Protein AF-A0A932QAK5-F1 (afdb_monomer)

Structure (mmCIF, N/CA/C/O backbone):
data_AF-A0A932QAK5-F1
#
_entry.id   AF-A0A932QAK5-F1
#
loop_
_atom_site.group_PDB
_atom_site.id
_atom_site.type_symbol
_atom_site.label_atom_id
_atom_site.label_alt_id
_atom_site.label_comp_id
_atom_site.label_asym_id
_atom_site.label_entity_id
_atom_site.label_seq_id
_atom_site.pdbx_PDB_ins_code
_atom_site.Cartn_x
_atom_site.Cartn_y
_atom_site.Cartn_z
_atom_site.occupancy
_atom_site.B_iso_or_equiv
_atom_site.auth_seq_id
_atom_site.auth_comp_id
_atom_site.auth_asym_id
_atom_site.auth_atom_id
_atom_site.pdbx_PDB_model_num
ATOM 1 N N . MET A 1 1 ? -7.763 -14.475 -1.366 1.00 47.03 1 MET A N 1
ATOM 2 C CA . MET A 1 1 ? -6.414 -13.923 -1.104 1.00 47.03 1 MET A CA 1
ATOM 3 C C . MET A 1 1 ? -5.838 -13.114 -2.275 1.00 47.03 1 MET A C 1
ATOM 5 O O . MET A 1 1 ? -4.955 -12.316 -2.024 1.00 47.03 1 MET A O 1
ATOM 9 N N . ALA A 1 2 ? -6.369 -13.205 -3.506 1.00 61.34 2 ALA A N 1
ATOM 10 C CA . ALA A 1 2 ? -5.840 -12.476 -4.673 1.00 61.34 2 ALA A CA 1
ATOM 11 C C . ALA A 1 2 ? 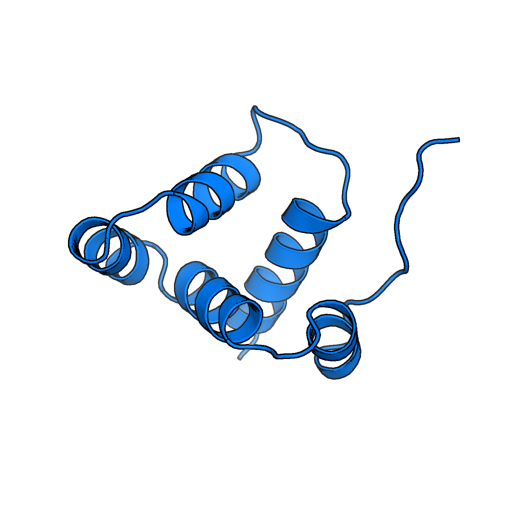-5.984 -10.932 -4.655 1.00 61.34 2 ALA A C 1
ATOM 13 O O . ALA A 1 2 ? -5.295 -10.267 -5.414 1.00 61.34 2 ALA A O 1
ATOM 14 N N . ARG A 1 3 ? -6.860 -10.349 -3.817 1.00 83.44 3 ARG A N 1
ATOM 15 C CA . ARG A 1 3 ? -7.139 -8.896 -3.837 1.00 83.44 3 ARG A CA 1
ATOM 16 C C . ARG A 1 3 ? -6.122 -8.043 -3.070 1.00 83.44 3 ARG A C 1
ATOM 18 O O . ARG A 1 3 ? -5.801 -6.951 -3.515 1.00 83.44 3 ARG A O 1
ATOM 25 N N . LEU A 1 4 ? -5.574 -8.554 -1.962 1.00 89.00 4 LEU A N 1
ATOM 26 C CA . LEU A 1 4 ? -4.572 -7.823 -1.177 1.00 89.00 4 LEU A CA 1
ATOM 27 C C . LEU A 1 4 ? -3.229 -7.736 -1.913 1.00 89.00 4 LEU A C 1
ATOM 29 O O . LEU A 1 4 ? -2.626 -6.673 -1.951 1.00 89.00 4 LEU A O 1
ATOM 33 N N . GLU A 1 5 ? -2.781 -8.831 -2.529 1.00 89.38 5 GLU A N 1
ATOM 34 C CA . GLU A 1 5 ? -1.537 -8.842 -3.312 1.00 89.38 5 GLU A CA 1
ATOM 35 C C . GLU A 1 5 ? -1.626 -7.909 -4.535 1.00 89.38 5 GLU A C 1
ATOM 37 O O . GLU A 1 5 ? -0.665 -7.212 -4.856 1.00 89.38 5 GLU A O 1
ATOM 42 N N . ASP A 1 6 ? -2.802 -7.812 -5.169 1.00 91.75 6 ASP A N 1
ATOM 43 C CA . ASP A 1 6 ? -3.066 -6.829 -6.229 1.00 91.75 6 ASP A CA 1
ATOM 44 C C . ASP A 1 6 ? -2.964 -5.383 -5.707 1.00 91.75 6 ASP A C 1
ATOM 46 O O . ASP A 1 6 ? -2.271 -4.552 -6.298 1.00 91.75 6 ASP A O 1
ATOM 50 N N . ALA A 1 7 ? -3.565 -5.098 -4.546 1.00 93.62 7 ALA A N 1
ATOM 51 C CA . ALA A 1 7 ? -3.458 -3.800 -3.881 1.00 93.62 7 ALA A CA 1
ATOM 52 C C . ALA A 1 7 ? -2.010 -3.449 -3.489 1.00 93.62 7 ALA A C 1
ATOM 54 O O . ALA A 1 7 ? -1.594 -2.300 -3.633 1.00 93.62 7 ALA A O 1
ATOM 55 N N . ILE A 1 8 ? -1.211 -4.427 -3.055 1.00 94.06 8 ILE A N 1
ATOM 56 C CA . ILE A 1 8 ? 0.218 -4.248 -2.755 1.00 94.06 8 ILE A CA 1
ATOM 57 C C . ILE A 1 8 ? 1.020 -3.973 -4.037 1.00 94.06 8 ILE A C 1
ATOM 59 O O . ILE A 1 8 ? 1.892 -3.102 -4.048 1.00 94.06 8 ILE A O 1
ATOM 63 N N . GLY A 1 9 ? 0.698 -4.649 -5.143 1.00 92.44 9 GLY A N 1
ATOM 64 C CA . GLY A 1 9 ? 1.290 -4.371 -6.453 1.00 92.44 9 GLY A CA 1
ATOM 65 C C . GLY A 1 9 ? 0.982 -2.955 -6.951 1.00 92.44 9 GLY A C 1
ATOM 66 O O . GLY A 1 9 ? 1.879 -2.252 -7.424 1.00 92.44 9 GLY A O 1
ATOM 67 N N . LYS A 1 10 ? -0.265 -2.506 -6.789 1.00 92.50 10 LYS A N 1
ATOM 68 C CA . LYS A 1 10 ? -0.693 -1.129 -7.069 1.00 92.50 10 LYS A CA 1
ATOM 69 C C . LYS A 1 10 ? 0.010 -0.104 -6.176 1.00 92.50 10 LYS A C 1
ATOM 71 O O . LYS A 1 10 ? 0.487 0.910 -6.679 1.00 92.50 10 LYS A O 1
ATOM 76 N N . LEU A 1 11 ? 0.143 -0.390 -4.880 1.00 93.94 11 LEU A N 1
ATOM 77 C CA . LEU A 1 11 ? 0.882 0.448 -3.934 1.00 93.94 11 LEU A CA 1
ATOM 78 C C . LEU A 1 11 ? 2.358 0.585 -4.338 1.00 93.94 11 LEU A C 1
ATOM 80 O O . LEU A 1 11 ? 2.916 1.681 -4.297 1.00 93.94 11 LEU A O 1
ATOM 84 N N . TYR A 1 12 ? 2.982 -0.502 -4.802 1.00 92.62 12 TYR A N 1
ATOM 85 C CA . TYR A 1 12 ? 4.335 -0.457 -5.356 1.00 92.62 12 TYR A CA 1
ATOM 86 C C . TYR A 1 12 ? 4.416 0.454 -6.595 1.00 92.62 12 TYR A C 1
ATOM 88 O O . TYR A 1 12 ? 5.359 1.237 -6.707 1.00 92.62 12 TYR A O 1
ATOM 96 N N . GLN A 1 13 ? 3.431 0.407 -7.504 1.00 90.56 13 GLN A N 1
ATOM 97 C CA . GLN A 1 13 ? 3.382 1.327 -8.651 1.00 90.56 13 GLN A CA 1
ATOM 98 C C . GLN A 1 13 ? 3.185 2.786 -8.219 1.00 90.56 13 GLN A C 1
ATOM 100 O O . GLN A 1 13 ? 3.812 3.670 -8.794 1.00 90.56 13 GLN A O 1
ATOM 105 N N . TRP A 1 14 ? 2.374 3.055 -7.196 1.00 91.38 14 TRP A N 1
ATOM 106 C CA . TRP A 1 14 ? 2.218 4.407 -6.652 1.00 91.38 14 TRP A CA 1
ATOM 107 C C . TRP A 1 14 ? 3.538 4.952 -6.077 1.00 91.38 14 TRP A C 1
ATOM 109 O O . TRP A 1 14 ? 3.904 6.098 -6.343 1.00 91.38 14 TRP A O 1
ATOM 119 N N . GLN A 1 15 ? 4.292 4.114 -5.359 1.00 90.62 15 GLN A N 1
ATOM 120 C CA . GLN A 1 15 ? 5.536 4.522 -4.706 1.00 90.62 15 GLN A CA 1
ATOM 121 C C . GLN A 1 15 ? 6.732 4.628 -5.672 1.00 90.62 15 GLN A C 1
ATOM 123 O O . GLN A 1 15 ? 7.523 5.567 -5.570 1.00 90.62 15 GLN A O 1
ATOM 128 N N . TYR A 1 16 ? 6.884 3.667 -6.592 1.00 88.06 16 TYR A N 1
ATOM 129 C CA . TYR A 1 16 ? 8.087 3.498 -7.427 1.00 88.06 16 TYR A CA 1
ATOM 130 C C . TYR A 1 16 ? 7.819 3.448 -8.937 1.00 88.06 16 TYR A C 1
ATOM 132 O O . TYR A 1 16 ? 8.761 3.325 -9.722 1.00 88.06 16 TYR A O 1
ATOM 140 N N . GLY A 1 17 ? 6.556 3.476 -9.355 1.00 83.19 17 GLY A N 1
ATOM 141 C CA . GLY A 1 17 ? 6.155 3.484 -10.757 1.00 83.19 17 GLY A CA 1
ATOM 142 C C . GLY A 1 17 ? 6.095 4.890 -11.355 1.00 83.19 17 GLY A C 1
ATOM 143 O O . GLY A 1 17 ? 6.479 5.890 -10.745 1.00 83.19 17 GLY A O 1
ATOM 144 N N . ILE A 1 18 ? 5.607 4.965 -12.595 1.00 79.25 18 ILE A N 1
ATOM 145 C CA . ILE A 1 18 ? 5.374 6.245 -13.266 1.00 79.25 18 ILE A CA 1
ATOM 146 C C . ILE A 1 18 ? 4.140 6.884 -12.635 1.00 79.25 18 ILE A C 1
ATOM 148 O O . ILE A 1 18 ? 3.063 6.296 -12.634 1.00 79.25 18 ILE A O 1
ATOM 152 N N . ARG A 1 19 ? 4.310 8.100 -12.116 1.00 78.44 19 ARG A N 1
ATOM 153 C CA . ARG A 1 19 ? 3.219 8.874 -11.526 1.00 78.44 19 ARG A CA 1
ATOM 154 C C . ARG A 1 19 ? 2.310 9.394 -12.634 1.00 78.44 19 ARG A C 1
ATOM 156 O O . ARG A 1 19 ? 2.710 10.298 -13.367 1.00 78.44 19 ARG A O 1
ATOM 163 N N . ASP A 1 20 ? 1.114 8.830 -12.735 1.00 81.44 20 ASP A N 1
ATOM 164 C CA . ASP A 1 20 ? 0.027 9.390 -13.533 1.00 81.44 20 ASP A CA 1
ATOM 165 C C . ASP A 1 20 ? -1.005 10.025 -12.587 1.00 81.44 20 ASP A C 1
ATOM 167 O O . ASP A 1 20 ? -1.695 9.306 -11.863 1.00 81.44 20 ASP A O 1
ATOM 171 N N . PRO A 1 21 ? -1.120 11.363 -12.550 1.00 77.81 21 PRO A N 1
ATOM 172 C CA . PRO A 1 21 ? -2.079 12.038 -11.683 1.00 77.81 21 PRO A CA 1
ATOM 173 C C . PRO A 1 21 ? -3.542 11.783 -12.076 1.00 77.81 21 PRO A C 1
ATOM 175 O O . PRO A 1 21 ? -4.425 12.087 -11.278 1.00 77.81 21 PRO A O 1
ATOM 178 N N . ASN A 1 22 ? -3.817 11.240 -13.267 1.00 85.38 22 ASN A N 1
ATOM 179 C CA . ASN A 1 22 ? -5.167 10.862 -13.692 1.00 85.38 22 ASN A CA 1
ATOM 180 C C . ASN A 1 22 ? -5.526 9.419 -13.313 1.00 85.38 22 ASN A C 1
ATOM 182 O O . ASN A 1 22 ? -6.681 9.020 -13.462 1.00 85.38 22 ASN A O 1
ATOM 186 N N . ASP A 1 23 ? -4.563 8.635 -12.824 1.00 89.31 23 ASP A N 1
ATOM 187 C CA . ASP A 1 23 ? -4.818 7.276 -12.374 1.00 89.31 23 ASP A CA 1
ATOM 188 C C . ASP A 1 23 ? -5.556 7.299 -11.028 1.00 89.31 23 ASP A C 1
ATOM 190 O O . ASP A 1 23 ? -5.086 7.847 -10.026 1.00 89.31 23 ASP A O 1
ATOM 194 N N . PHE A 1 24 ? -6.738 6.682 -11.005 1.00 90.38 24 PHE A N 1
ATOM 195 C CA . PHE A 1 24 ? -7.579 6.613 -9.813 1.00 90.38 24 PHE A CA 1
ATOM 196 C C . PHE A 1 24 ? -6.856 5.976 -8.618 1.00 90.38 24 PHE A C 1
ATOM 198 O O . PHE A 1 24 ? -6.980 6.444 -7.489 1.00 90.38 24 PHE A O 1
ATOM 205 N N . THR A 1 25 ? -6.079 4.923 -8.856 1.00 88.56 25 THR A N 1
ATOM 206 C CA . THR A 1 25 ? -5.328 4.221 -7.813 1.00 88.56 25 THR A CA 1
ATOM 207 C C . THR A 1 25 ? -4.230 5.117 -7.247 1.00 88.56 25 THR A C 1
ATOM 209 O O . THR A 1 25 ? -4.020 5.150 -6.033 1.00 88.56 25 THR A O 1
ATOM 212 N N . PHE A 1 26 ? -3.570 5.902 -8.104 1.00 90.50 26 PHE A N 1
ATOM 213 C CA . PHE A 1 26 ? -2.594 6.899 -7.673 1.00 90.50 26 PHE A CA 1
ATOM 214 C C . PHE A 1 26 ? -3.235 7.980 -6.788 1.00 90.50 26 PHE A C 1
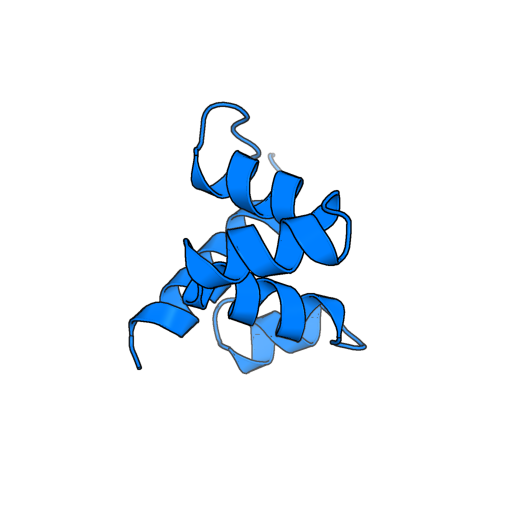ATOM 216 O O . PHE A 1 26 ? -2.699 8.319 -5.728 1.00 90.50 26 PHE A O 1
ATOM 223 N N . GLN A 1 27 ? -4.404 8.491 -7.186 1.00 92.75 27 GLN A N 1
ATOM 224 C CA . GLN A 1 27 ? -5.170 9.454 -6.389 1.00 92.75 27 GLN A CA 1
ATOM 225 C C . GLN A 1 27 ? -5.619 8.851 -5.054 1.00 92.75 27 GLN A C 1
ATOM 227 O O . GLN A 1 27 ? -5.458 9.489 -4.016 1.00 92.75 27 GLN A O 1
ATOM 232 N N . LEU A 1 28 ? -6.114 7.611 -5.053 1.00 94.25 28 LEU A N 1
ATOM 233 C CA . LEU A 1 28 ? -6.570 6.917 -3.851 1.00 94.25 28 LEU A CA 1
ATOM 234 C C . LEU A 1 28 ? -5.445 6.732 -2.825 1.00 94.25 28 LEU A C 1
ATOM 236 O O . LEU A 1 28 ? -5.633 7.073 -1.661 1.00 94.25 28 LEU A O 1
ATOM 240 N N . PHE A 1 29 ? -4.268 6.242 -3.227 1.00 94.38 29 PHE A N 1
ATOM 241 C CA . PHE A 1 29 ? -3.144 6.084 -2.293 1.00 94.38 29 PHE A CA 1
ATOM 242 C C . PHE A 1 29 ? -2.583 7.421 -1.804 1.00 94.38 29 PHE A C 1
ATOM 244 O O . PHE A 1 29 ? -2.197 7.536 -0.642 1.00 94.38 29 PHE A O 1
ATOM 251 N N . THR A 1 30 ? -2.615 8.455 -2.646 1.00 93.56 30 THR A N 1
ATOM 252 C CA . THR A 1 30 ? -2.265 9.819 -2.226 1.00 93.56 30 THR A CA 1
ATOM 253 C C . THR A 1 30 ? -3.259 10.349 -1.185 1.00 93.56 30 THR A C 1
ATOM 255 O O . THR A 1 30 ? -2.849 10.918 -0.175 1.00 93.56 30 THR A O 1
ATOM 258 N N . LEU A 1 31 ? -4.562 10.104 -1.370 1.00 94.62 31 LEU A N 1
ATOM 259 C CA . LEU A 1 31 ? -5.589 10.440 -0.380 1.00 94.62 31 LEU A CA 1
ATOM 260 C C . LEU A 1 31 ? -5.397 9.654 0.919 1.00 94.62 31 LEU A C 1
ATOM 262 O O . LEU A 1 31 ? -5.454 10.254 1.984 1.00 94.62 31 LEU A O 1
ATOM 266 N N . LEU A 1 32 ? -5.112 8.350 0.853 1.00 95.00 32 LEU A N 1
ATOM 267 C CA . LEU A 1 32 ? -4.819 7.529 2.036 1.00 95.00 32 LEU A CA 1
ATOM 268 C C . LEU A 1 32 ? -3.602 8.048 2.817 1.00 95.00 32 LEU A C 1
ATOM 270 O O . LEU A 1 32 ? -3.609 7.992 4.044 1.00 95.00 32 LEU A O 1
ATOM 274 N N . GLN A 1 33 ? -2.591 8.589 2.130 1.00 94.81 33 GLN A N 1
ATOM 275 C CA . GLN A 1 33 ? -1.419 9.199 2.761 1.00 94.81 33 GLN A CA 1
ATOM 276 C C . GLN A 1 33 ? -1.729 10.526 3.464 1.00 94.81 33 GLN A C 1
ATOM 278 O O . GLN A 1 33 ? -1.115 10.832 4.484 1.00 94.81 33 GLN A O 1
ATOM 283 N N . MET A 1 34 ? -2.650 11.319 2.917 1.00 94.88 34 MET A N 1
ATOM 284 C CA . MET A 1 34 ? -2.998 12.646 3.438 1.00 94.88 34 MET A CA 1
ATOM 285 C C . MET A 1 34 ? -4.209 12.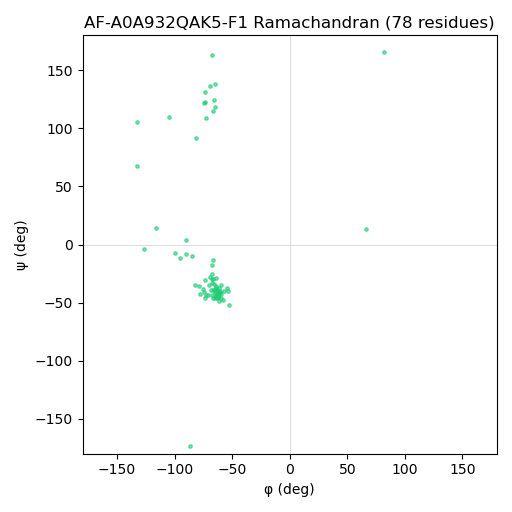640 4.382 1.00 94.88 34 MET A C 1
ATOM 287 O O . MET A 1 34 ? -4.479 13.653 5.026 1.00 94.88 34 MET A O 1
ATOM 291 N N . ALA A 1 35 ? -4.948 11.532 4.449 1.00 93.88 35 ALA A N 1
ATOM 292 C CA . ALA A 1 35 ? -6.188 11.420 5.202 1.00 93.88 35 ALA A CA 1
ATOM 293 C C . ALA A 1 35 ? -5.968 11.578 6.712 1.00 93.88 35 ALA A C 1
ATOM 295 O O . ALA A 1 35 ? -5.067 10.979 7.306 1.00 93.88 35 ALA A O 1
ATOM 296 N N . SER A 1 36 ? -6.865 12.321 7.359 1.00 94.38 36 SER A N 1
ATOM 297 C CA . SER A 1 36 ? -7.003 12.272 8.814 1.00 94.38 36 SER A CA 1
ATOM 298 C C . SER A 1 36 ? -7.550 10.905 9.265 1.00 94.38 36 SER A C 1
ATOM 300 O O . SER A 1 36 ? -8.131 10.175 8.457 1.00 94.38 36 SER A O 1
ATOM 302 N N . PRO A 1 37 ? -7.435 10.529 10.554 1.00 91.69 37 PRO A N 1
ATOM 303 C CA . PRO A 1 37 ? -7.895 9.219 11.027 1.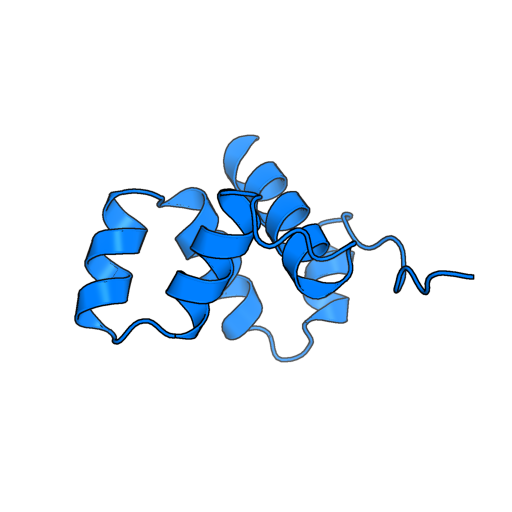00 91.69 37 PRO A CA 1
ATOM 304 C C . PRO A 1 37 ? -9.360 8.897 10.681 1.00 91.69 37 PRO A C 1
ATOM 306 O O . PRO A 1 37 ? -9.663 7.782 10.266 1.00 91.69 37 PRO A O 1
ATOM 309 N N . SER A 1 38 ? -10.265 9.877 10.781 1.00 91.88 38 SER A N 1
ATOM 310 C CA . SER A 1 38 ? -11.692 9.682 10.483 1.00 91.88 38 SER A CA 1
ATOM 311 C C . SER A 1 38 ? -11.985 9.566 8.981 1.00 91.88 38 SER A C 1
ATOM 313 O O . SER A 1 38 ? -12.923 8.880 8.575 1.00 91.88 38 SER A O 1
ATOM 315 N N . GLU A 1 39 ? -11.190 10.216 8.133 1.00 93.56 39 GLU A N 1
ATOM 316 C CA . GLU A 1 39 ? -11.268 10.074 6.675 1.00 93.56 39 GLU A CA 1
ATOM 317 C C . GLU A 1 39 ? -10.668 8.746 6.224 1.00 93.56 39 GLU A C 1
ATOM 319 O O . GLU A 1 39 ? -11.232 8.081 5.354 1.00 93.56 39 GLU A O 1
ATOM 324 N N . PHE A 1 40 ? -9.582 8.317 6.869 1.00 93.62 40 PHE A N 1
ATOM 325 C CA . PHE A 1 40 ? -8.972 7.020 6.627 1.00 93.62 40 PHE A CA 1
ATOM 326 C C . PHE A 1 40 ? -9.956 5.886 6.919 1.00 93.62 40 PHE A C 1
ATOM 328 O O . PHE A 1 40 ? -10.065 4.969 6.116 1.00 93.62 40 PHE A O 1
ATOM 335 N N . GLU A 1 41 ? -10.726 5.948 8.009 1.00 93.69 41 GLU A N 1
ATOM 336 C CA . GLU A 1 41 ? -11.758 4.941 8.310 1.00 93.69 41 GLU A CA 1
ATOM 337 C C . GLU A 1 41 ? -12.843 4.856 7.225 1.00 93.69 41 GLU A C 1
ATOM 339 O O . GLU A 1 41 ? -13.259 3.760 6.831 1.00 93.69 41 GLU A O 1
ATOM 344 N N . LYS A 1 42 ? -13.271 6.002 6.680 1.00 93.75 42 LYS A N 1
ATOM 345 C CA . LYS A 1 42 ? -14.229 6.043 5.563 1.00 93.75 42 LYS A CA 1
ATOM 346 C C . LYS A 1 42 ? -13.632 5.414 4.305 1.00 93.75 42 LYS A C 1
ATOM 348 O O . LYS A 1 42 ? -14.281 4.586 3.667 1.00 93.75 42 LYS A O 1
ATOM 353 N N . LEU A 1 43 ? -12.388 5.765 3.976 1.00 92.62 43 LEU A N 1
ATOM 354 C CA . LEU A 1 43 ? -11.670 5.195 2.836 1.00 92.62 43 LEU A CA 1
ATOM 355 C C . LEU A 1 43 ? -11.414 3.697 3.020 1.00 92.62 43 LEU A C 1
ATOM 357 O O . LEU A 1 43 ? -11.609 2.943 2.078 1.00 92.62 43 LEU A O 1
ATOM 361 N N . ALA A 1 44 ? -11.071 3.245 4.225 1.00 92.88 44 ALA A N 1
ATOM 362 C CA . ALA A 1 44 ? -10.870 1.836 4.550 1.00 92.88 44 ALA A CA 1
ATOM 363 C C . ALA A 1 44 ? -12.164 1.018 4.483 1.00 92.88 44 ALA A C 1
ATOM 365 O O . ALA A 1 44 ? -12.120 -0.183 4.234 1.00 92.88 44 ALA A O 1
ATOM 366 N N . THR A 1 45 ? -13.318 1.659 4.667 1.00 92.88 45 THR A N 1
ATOM 367 C CA . THR A 1 45 ? -14.619 1.015 4.461 1.00 92.88 45 THR A CA 1
ATOM 368 C C . THR A 1 45 ? -14.929 0.8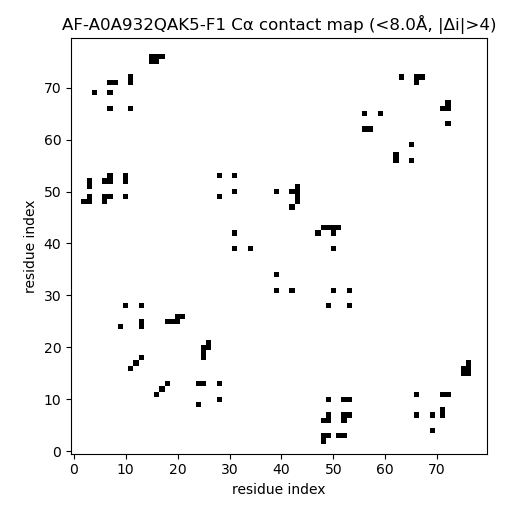53 2.970 1.00 92.88 45 THR A C 1
ATOM 370 O O . THR A 1 45 ? -15.433 -0.190 2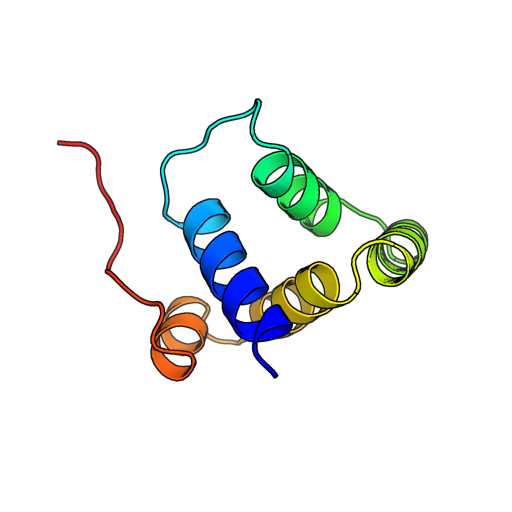.559 1.00 92.88 45 THR A O 1
ATOM 373 N N . ALA A 1 46 ? -14.615 1.863 2.151 1.00 92.25 46 ALA A N 1
ATOM 374 C CA . ALA A 1 46 ? -14.871 1.843 0.709 1.00 92.25 46 ALA A CA 1
ATOM 375 C C . ALA A 1 46 ? -13.838 1.015 -0.088 1.00 92.25 46 ALA A C 1
ATOM 377 O O . ALA A 1 46 ? -14.204 0.344 -1.051 1.00 92.25 46 ALA A O 1
ATOM 378 N N . TYR A 1 47 ? -12.571 1.038 0.335 1.00 94.50 47 TYR A N 1
ATOM 379 C CA . TYR A 1 47 ? -11.413 0.413 -0.316 1.00 94.50 47 TYR A CA 1
ATOM 380 C C . TYR A 1 47 ? -10.582 -0.380 0.710 1.00 94.50 47 TYR A C 1
ATOM 382 O O . TYR A 1 47 ? -9.468 0.016 1.073 1.00 94.50 47 TYR A O 1
ATOM 390 N N . PRO A 1 48 ? -11.129 -1.486 1.247 1.00 94.44 48 PRO A N 1
ATOM 391 C CA . PRO A 1 48 ? -10.525 -2.199 2.371 1.00 94.44 48 PRO A CA 1
ATOM 392 C C . PRO A 1 48 ? -9.180 -2.848 2.038 1.00 94.44 48 PRO A C 1
ATOM 394 O O . PRO A 1 48 ? -8.305 -2.897 2.903 1.00 94.44 48 PRO A O 1
ATOM 397 N N . ASP A 1 49 ? -8.989 -3.338 0.811 1.00 95.25 49 ASP A N 1
ATOM 398 C CA . ASP A 1 49 ? -7.749 -4.007 0.403 1.00 95.25 49 ASP A CA 1
ATOM 399 C C . ASP A 1 49 ? -6.606 -2.991 0.226 1.00 95.25 49 ASP A C 1
ATOM 401 O O . ASP A 1 49 ? -5.521 -3.184 0.777 1.00 95.25 49 ASP A O 1
ATOM 405 N N . GLU A 1 50 ? -6.859 -1.868 -0.453 1.00 94.62 50 GLU A N 1
ATOM 406 C CA . GLU A 1 50 ? -5.909 -0.764 -0.627 1.00 94.62 50 GLU A CA 1
ATOM 407 C C . GLU A 1 50 ? -5.556 -0.097 0.705 1.00 94.62 50 GLU A C 1
ATOM 409 O O . GLU A 1 50 ? -4.377 0.104 0.999 1.00 94.62 50 GLU A O 1
ATOM 414 N N . ALA A 1 51 ? -6.543 0.174 1.562 1.00 94.88 51 ALA A N 1
ATOM 415 C CA . ALA A 1 51 ? -6.282 0.730 2.887 1.00 94.88 51 ALA A CA 1
ATOM 416 C C . ALA A 1 51 ? -5.482 -0.240 3.769 1.00 94.88 51 ALA A C 1
ATOM 418 O O . ALA A 1 51 ? -4.594 0.184 4.513 1.00 94.88 51 ALA A O 1
ATOM 419 N N . LYS A 1 52 ? -5.749 -1.550 3.676 1.00 95.06 52 LYS A N 1
ATOM 420 C CA . LYS A 1 52 ? -4.981 -2.571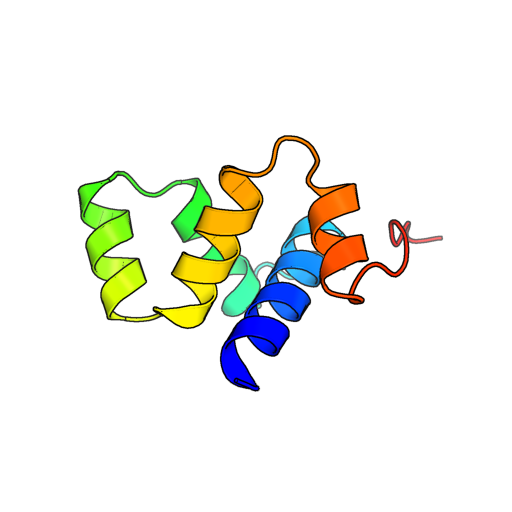 4.397 1.00 95.06 52 LYS A CA 1
ATOM 421 C C . LYS A 1 52 ? -3.544 -2.661 3.887 1.00 95.06 52 LYS A C 1
ATOM 423 O O . LYS A 1 52 ? -2.630 -2.677 4.709 1.00 95.06 52 LYS A O 1
ATOM 428 N N . ALA A 1 53 ? -3.338 -2.690 2.570 1.00 95.00 53 ALA A N 1
ATOM 429 C CA . ALA A 1 53 ? -2.008 -2.676 1.964 1.00 95.00 53 ALA A CA 1
ATOM 430 C C . ALA A 1 53 ? -1.222 -1.429 2.391 1.00 95.00 53 ALA A C 1
ATOM 432 O O . ALA A 1 53 ? -0.094 -1.545 2.868 1.00 95.00 53 ALA A O 1
ATOM 433 N N . PHE A 1 54 ? -1.854 -0.254 2.305 1.00 95.12 54 PHE A N 1
ATOM 434 C CA . PHE A 1 54 ? -1.265 1.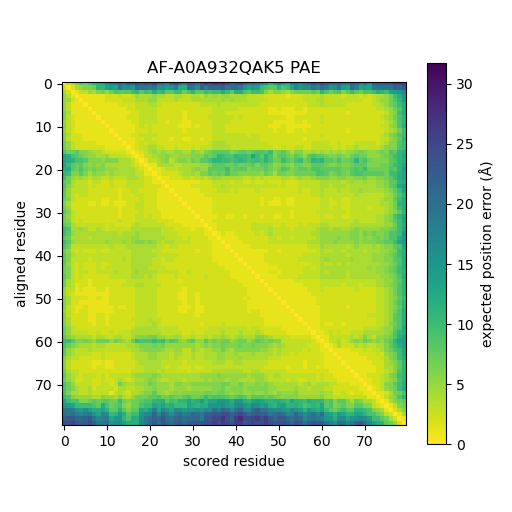012 2.726 1.00 95.12 54 PHE A CA 1
ATOM 435 C C . PHE A 1 54 ? -0.889 0.998 4.208 1.00 95.12 54 PHE A C 1
ATOM 437 O O . PHE A 1 54 ? 0.223 1.373 4.559 1.00 95.12 54 PHE A O 1
ATOM 444 N N . LYS A 1 55 ? -1.779 0.522 5.088 1.00 94.44 55 LYS A N 1
ATOM 445 C CA . LYS A 1 55 ? -1.514 0.463 6.530 1.00 94.44 55 LYS A CA 1
ATOM 446 C C . LYS A 1 55 ? -0.333 -0.449 6.861 1.00 94.44 55 LYS A C 1
ATOM 448 O O . LYS A 1 55 ? 0.520 -0.053 7.647 1.00 94.44 55 LYS A O 1
ATOM 453 N N . LEU A 1 56 ? -0.269 -1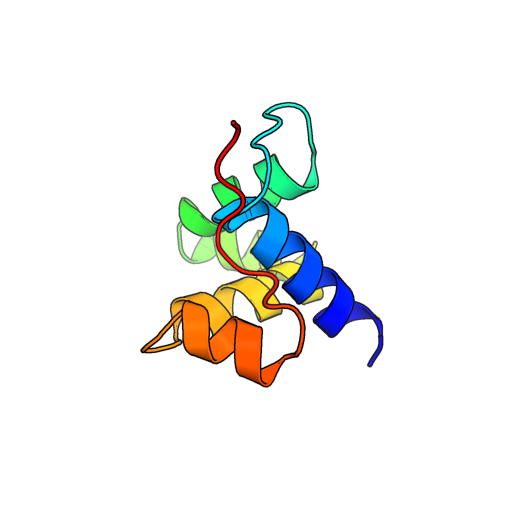.641 6.263 1.00 94.19 56 LEU A N 1
ATOM 454 C CA . LEU A 1 56 ? 0.841 -2.577 6.475 1.00 94.19 56 LEU A CA 1
ATOM 455 C C . LEU A 1 56 ? 2.172 -1.989 5.997 1.00 94.19 56 LEU A C 1
ATOM 457 O O . LEU A 1 56 ? 3.170 -2.076 6.704 1.00 94.19 56 LEU A O 1
ATOM 461 N N . TRP A 1 57 ? 2.167 -1.345 4.831 1.00 94.75 57 TRP A N 1
ATOM 462 C CA . TRP A 1 57 ? 3.332 -0.651 4.296 1.00 94.75 57 TRP A CA 1
ATOM 463 C C . TRP A 1 57 ? 3.762 0.534 5.168 1.00 94.75 57 TRP A C 1
ATOM 465 O O . TRP A 1 57 ? 4.939 0.660 5.484 1.00 94.75 57 TRP A O 1
ATOM 475 N N . TYR A 1 58 ? 2.815 1.366 5.609 1.00 92.44 58 TYR A N 1
ATOM 476 C CA . TYR A 1 58 ? 3.079 2.544 6.439 1.00 92.44 58 TYR A CA 1
ATOM 477 C C . TYR A 1 58 ? 3.595 2.172 7.836 1.00 92.44 58 TYR A C 1
ATOM 479 O O . TYR A 1 58 ? 4.347 2.923 8.449 1.00 92.44 58 TYR A O 1
ATOM 487 N N . GLN A 1 59 ? 3.192 1.006 8.345 1.00 92.38 59 GLN A N 1
ATOM 488 C CA . GLN A 1 59 ? 3.687 0.438 9.599 1.00 92.38 59 GLN A CA 1
ATOM 489 C C . GLN A 1 59 ? 4.992 -0.354 9.431 1.00 92.38 59 GLN A C 1
ATOM 491 O O . GLN A 1 59 ? 5.590 -0.737 10.437 1.00 92.38 59 GLN A O 1
ATOM 496 N N . SER A 1 60 ? 5.432 -0.618 8.196 1.00 91.25 60 SER A N 1
ATOM 497 C CA . SER A 1 60 ? 6.697 -1.302 7.942 1.00 91.25 60 SER A CA 1
ATOM 498 C C . SER A 1 60 ? 7.872 -0.406 8.321 1.00 91.25 60 SER A C 1
ATOM 500 O O . SER A 1 60 ? 7.917 0.771 7.967 1.00 91.25 60 SER A O 1
ATOM 502 N N . SER A 1 61 ? 8.865 -0.984 8.993 1.00 86.94 61 SER A N 1
ATOM 503 C CA . SER A 1 61 ? 10.145 -0.325 9.263 1.00 86.94 61 SER A CA 1
ATOM 504 C C . SER A 1 61 ? 10.986 -0.132 8.000 1.00 86.94 61 SER A C 1
ATOM 506 O O . SER A 1 61 ? 11.771 0.810 7.931 1.00 86.94 61 SER A O 1
ATOM 508 N N . ASP A 1 62 ? 10.815 -1.009 7.006 1.00 90.94 62 ASP A N 1
ATOM 509 C CA . ASP A 1 62 ? 11.478 -0.925 5.706 1.00 90.94 62 ASP A CA 1
ATOM 510 C C . ASP A 1 62 ? 10.446 -1.128 4.574 1.00 90.94 62 ASP A C 1
ATOM 512 O O . ASP A 1 62 ? 9.974 -2.247 4.324 1.00 90.94 62 ASP A O 1
ATOM 516 N N . PRO A 1 63 ? 10.067 -0.046 3.871 1.00 87.38 63 PRO A N 1
ATOM 517 C CA . PRO A 1 63 ? 9.204 -0.104 2.697 1.00 87.38 63 PRO A CA 1
ATOM 518 C C . PRO A 1 63 ? 9.701 -1.050 1.598 1.00 87.38 63 PRO A C 1
ATOM 520 O O . PRO A 1 63 ? 8.897 -1.714 0.952 1.00 87.38 63 PRO A O 1
ATOM 523 N N . VAL A 1 64 ? 11.013 -1.127 1.364 1.00 89.31 64 VAL A N 1
ATOM 524 C CA . VAL A 1 64 ? 11.598 -1.961 0.306 1.00 89.31 64 VAL A CA 1
ATOM 525 C C . VAL A 1 64 ? 11.521 -3.433 0.689 1.00 89.31 64 VAL A C 1
ATOM 527 O O . VAL A 1 64 ? 11.156 -4.267 -0.143 1.00 89.31 64 VAL A O 1
ATOM 530 N N . GLU A 1 65 ? 11.840 -3.759 1.940 1.00 90.25 65 GLU A N 1
ATOM 531 C CA . GLU A 1 65 ? 11.727 -5.125 2.454 1.00 90.25 65 GLU A CA 1
ATOM 532 C C . GLU A 1 65 ? 10.274 -5.612 2.442 1.00 90.25 65 GLU A C 1
ATOM 534 O O . GLU A 1 65 ? 10.012 -6.737 2.021 1.00 90.25 65 GLU A O 1
ATOM 539 N N . PHE A 1 66 ? 9.317 -4.739 2.772 1.00 93.62 66 PHE A N 1
ATOM 540 C CA . PHE A 1 66 ? 7.889 -5.032 2.640 1.00 93.62 66 PHE A CA 1
ATOM 541 C C . PHE A 1 66 ? 7.534 -5.513 1.223 1.00 93.62 66 PHE A C 1
ATOM 543 O O . PHE A 1 66 ? 6.983 -6.600 1.050 1.00 93.62 66 PHE A O 1
ATOM 550 N N . PHE A 1 67 ? 7.918 -4.767 0.184 1.00 92.75 67 PHE A N 1
ATOM 551 C CA . PHE A 1 67 ? 7.624 -5.164 -1.199 1.00 92.75 67 PHE A CA 1
ATOM 552 C C . PHE A 1 67 ? 8.375 -6.426 -1.647 1.00 92.75 67 PHE A C 1
ATOM 554 O O . PHE A 1 67 ? 7.866 -7.171 -2.488 1.00 92.75 67 PHE A O 1
ATOM 561 N N . LYS A 1 68 ? 9.574 -6.685 -1.106 1.00 90.75 68 LYS A N 1
ATOM 562 C CA . LYS A 1 68 ? 10.316 -7.932 -1.358 1.00 90.75 68 LYS A CA 1
ATOM 563 C C . LYS A 1 68 ? 9.616 -9.137 -0.734 1.00 90.75 68 LYS A C 1
ATOM 565 O O . LYS A 1 68 ? 9.470 -10.149 -1.412 1.00 90.75 68 LYS A O 1
ATOM 570 N N . ASN A 1 69 ? 9.136 -9.008 0.501 1.00 91.44 69 ASN A N 1
ATOM 571 C CA . ASN A 1 69 ? 8.427 -10.072 1.218 1.00 91.44 69 ASN A CA 1
ATOM 572 C C . ASN A 1 69 ? 7.105 -10.453 0.537 1.00 91.44 69 ASN A C 1
ATOM 574 O O . ASN A 1 69 ? 6.702 -11.611 0.587 1.00 91.44 69 ASN A O 1
ATOM 578 N N . HIS A 1 70 ? 6.481 -9.503 -0.161 1.00 89.81 70 HIS A N 1
ATOM 579 C CA . HIS A 1 70 ? 5.302 -9.737 -0.999 1.00 89.81 70 HIS A CA 1
ATOM 580 C C . HIS A 1 70 ? 5.634 -10.087 -2.464 1.00 89.81 70 HIS A C 1
ATOM 582 O O . HIS A 1 70 ? 4.743 -10.218 -3.294 1.00 89.81 70 HIS A O 1
ATOM 588 N N . GLY A 1 71 ? 6.914 -10.234 -2.826 1.00 88.50 71 GLY A N 1
ATOM 589 C CA . GLY A 1 71 ? 7.328 -10.654 -4.171 1.00 88.50 71 GLY A CA 1
ATOM 590 C C . GLY A 1 71 ? 7.020 -9.655 -5.297 1.00 88.50 71 GLY A C 1
ATOM 591 O O . GLY A 1 71 ? 7.110 -10.014 -6.470 1.00 88.50 71 GLY A O 1
ATOM 592 N N . VAL A 1 72 ? 6.671 -8.404 -4.975 1.00 88.06 72 VAL A N 1
ATOM 593 C CA . VAL A 1 72 ? 6.318 -7.367 -5.967 1.00 88.06 72 VAL A CA 1
ATOM 594 C C . VAL A 1 72 ? 7.463 -6.401 -6.276 1.00 88.06 72 VAL A C 1
ATOM 596 O O . VAL A 1 72 ? 7.354 -5.585 -7.191 1.00 88.06 72 VAL A O 1
ATOM 599 N N . TRP A 1 73 ? 8.572 -6.484 -5.539 1.00 86.88 73 TRP A N 1
ATOM 600 C CA . TRP A 1 73 ? 9.738 -5.630 -5.747 1.00 86.88 73 TRP A CA 1
ATOM 601 C C . TRP A 1 73 ? 10.399 -5.876 -7.112 1.00 86.88 73 TRP A C 1
ATOM 603 O O . TRP A 1 73 ? 10.933 -6.953 -7.368 1.00 86.88 73 TRP A O 1
ATOM 613 N N . LYS A 1 74 ? 10.430 -4.847 -7.969 1.00 81.94 74 LYS A N 1
ATOM 614 C CA . LYS A 1 74 ? 11.116 -4.877 -9.279 1.00 81.94 74 LYS A CA 1
ATOM 615 C C . LYS A 1 74 ? 12.275 -3.877 -9.388 1.00 81.94 74 LYS A C 1
ATOM 617 O O . LYS A 1 74 ? 12.750 -3.614 -10.487 1.00 81.94 74 LYS A O 1
ATOM 622 N N . GLY A 1 75 ? 12.732 -3.326 -8.260 1.00 79.44 75 GLY A N 1
ATOM 623 C CA . GLY A 1 75 ? 13.696 -2.220 -8.227 1.00 79.44 75 GLY A CA 1
ATOM 624 C C . GLY A 1 75 ? 13.040 -0.848 -8.440 1.00 79.44 75 GLY A C 1
ATOM 625 O O . GLY A 1 75 ? 11.877 -0.775 -8.835 1.00 79.44 75 GLY A O 1
ATOM 626 N N . PRO A 1 76 ? 13.734 0.262 -8.158 1.00 69.19 76 PRO A N 1
ATOM 627 C CA . PRO A 1 76 ? 13.267 1.588 -8.555 1.00 69.19 76 PRO A CA 1
ATOM 628 C C . PRO A 1 76 ? 13.264 1.700 -10.087 1.00 69.19 76 PRO A C 1
ATOM 630 O O . PRO A 1 76 ? 14.289 1.476 -10.730 1.00 69.19 76 PRO A O 1
ATOM 633 N N . ARG A 1 77 ? 12.118 2.044 -10.689 1.00 64.19 77 ARG A N 1
ATOM 634 C CA . ARG A 1 77 ? 12.066 2.394 -12.114 1.00 64.19 77 ARG A CA 1
ATOM 635 C C . ARG A 1 77 ? 12.502 3.846 -12.272 1.00 64.19 77 ARG A C 1
ATOM 637 O O . ARG A 1 77 ? 11.684 4.757 -12.184 1.00 64.19 77 ARG A O 1
ATOM 644 N N . PHE A 1 78 ? 13.792 4.064 -12.488 1.00 55.22 78 PHE A N 1
ATOM 645 C CA . PHE A 1 78 ? 14.263 5.341 -13.010 1.00 55.22 78 PHE A CA 1
ATOM 646 C C . PHE A 1 78 ? 13.886 5.410 -14.496 1.00 55.22 78 PHE A C 1
ATOM 648 O O . PHE A 1 78 ? 14.065 4.432 -15.221 1.00 55.22 78 PHE A O 1
ATOM 655 N N . LYS A 1 79 ? 13.281 6.521 -14.933 1.00 49.34 79 LYS A N 1
ATOM 656 C CA . LYS A 1 79 ? 13.199 6.834 -16.364 1.00 49.34 79 LYS A CA 1
ATOM 657 C C . LYS A 1 79 ? 14.632 7.110 -16.826 1.00 49.34 79 LYS A C 1
ATOM 659 O O . LYS A 1 79 ? 15.221 8.063 -16.318 1.00 49.34 79 LYS A O 1
ATOM 664 N N . ASP A 1 80 ? 15.165 6.272 -17.712 1.00 46.25 80 ASP A N 1
ATOM 665 C CA . ASP A 1 80 ? 16.177 6.721 -18.677 1.00 46.25 80 ASP A CA 1
ATOM 666 C C . ASP A 1 80 ? 15.588 7.834 -19.563 1.00 46.25 80 ASP A C 1
ATOM 668 O O . ASP A 1 80 ? 14.366 7.769 -19.865 1.00 46.25 80 ASP A O 1
#

Mean predicted aligned error: 4.59 Å

Foldseek 3Di:
DVLLLVLLLLVCCLVQNDDDVPDPSVVLLVCCVVDDPVRLVVSCVVPVSNSVSSVVCVPDPDNQVSCVVSVNDPDRDDDD

Solvent-accessible surface area (backbone atoms only — not comparable to full-atom values): 4712 Å² total; per-residue (Å²): 122,74,60,44,58,50,28,42,47,51,49,49,36,60,75,40,42,83,86,47,89,84,38,66,67,45,48,50,55,52,46,60,72,71,42,52,75,75,54,38,51,54,46,33,70,77,39,48,42,49,44,48,34,49,50,55,48,72,68,39,95,44,62,67,58,52,34,48,78,69,70,61,60,80,70,79,64,72,84,127

pLDDT: mean 87.85, std 10.96, range [46.25, 95.25]

Radius of gyration: 12.4 Å; Cα contacts (8 Å, |Δi|>4): 62; chains: 1; bounding box: 31×27×30 Å

Sequence (80 aa):
MARLEDAIGKLYQWQYGIRDPNDFTFQLFTLLQMASPSEFEKLATAYPDEAKAFKLWYQSSDPVEFFKNHGVWKGPRFKD

Secondary structure (DSSP, 8-state):
-HHHHHHHHHHHHHHHS---TT-HHHHHHHHHHH--HHHHHHHHHHSHHHHHHHHHHHT-S-HHHHHHHTT---------